Protein AF-A0A5B1BBS3-F1 (afdb_monomer_lite)

Secondary structure (DSSP, 8-state):
----EEEEEEETT--EEEEEEESSHHHHHHHHHHHHTTT--EEEEEE----PPPPHHHHHHHHHHHHHTTTTS-HHHHHHHHHHHHHHHHS-GGGHHHHHHHH--HHHHHTS-HHHHHHHTPPPP-

Radius of gyration: 15.76 Å; chains: 1; bounding box: 30×35×39 Å

Foldseek 3Di:
DQPWWKKFKDAPLLHTDDIDTDSDPVVVVVVQVVCVVVVGHMDIDTFDPDQAADDPVLLVVLVVLLVVCVVVDDPLLSVLSVVLSVCRVPGQLLVSVSSCSNRNDPVSLVSRPPVSCVSNPHDDDD

pLDDT: mean 92.88, std 8.1, range [49.16, 98.0]

Structure (mmCIF, N/CA/C/O backbone):
data_AF-A0A5B1BBS3-F1
#
_entry.id   AF-A0A5B1BBS3-F1
#
loop_
_atom_site.group_PDB
_atom_site.id
_atom_site.type_symbol
_atom_site.label_atom_id
_atom_site.label_alt_id
_atom_site.label_comp_id
_atom_site.label_asym_id
_atom_site.label_entity_id
_atom_site.label_seq_id
_atom_site.pdbx_PDB_ins_code
_atom_site.Cartn_x
_atom_site.Cartn_y
_atom_site.Cartn_z
_atom_site.occupancy
_atom_site.B_iso_or_equiv
_atom_site.auth_seq_id
_atom_site.auth_comp_id
_atom_site.auth_asym_id
_atom_site.auth_atom_id
_atom_site.pdbx_PDB_model_num
ATOM 1 N N . MET A 1 1 ? -10.925 -18.660 16.885 1.00 49.69 1 MET A N 1
ATOM 2 C CA . MET A 1 1 ? -9.939 -17.555 16.991 1.00 49.69 1 MET A CA 1
ATOM 3 C C . MET A 1 1 ? -10.506 -16.310 16.325 1.00 49.69 1 MET A C 1
ATOM 5 O O . MET A 1 1 ? -10.866 -16.394 15.155 1.00 49.69 1 MET A O 1
ATOM 9 N N . LYS A 1 2 ? -10.606 -15.175 17.034 1.00 56.38 2 LYS A N 1
ATOM 10 C CA . LYS A 1 2 ? -10.935 -13.886 16.400 1.00 56.38 2 LYS A CA 1
ATOM 11 C C . LYS A 1 2 ? -9.813 -13.552 15.408 1.00 56.38 2 LYS A C 1
ATOM 13 O O . LYS A 1 2 ? -8.642 -13.566 15.780 1.00 56.38 2 LYS A O 1
ATOM 18 N N . LYS A 1 3 ? -10.143 -13.365 14.128 1.00 68.56 3 LYS A N 1
ATOM 19 C CA . LYS A 1 3 ? -9.151 -13.000 13.108 1.00 68.56 3 LYS A CA 1
ATOM 20 C C . LYS A 1 3 ? -8.815 -11.524 13.301 1.00 68.56 3 LYS A C 1
ATOM 22 O O . LYS A 1 3 ? -9.630 -10.669 12.979 1.00 68.56 3 LYS A O 1
ATOM 27 N N . ASN A 1 4 ? -7.629 -11.240 13.830 1.00 86.81 4 ASN A N 1
ATOM 28 C CA . ASN A 1 4 ? -7.136 -9.870 13.951 1.00 86.81 4 ASN A CA 1
ATOM 29 C C . ASN A 1 4 ? -7.026 -9.256 12.552 1.00 86.81 4 ASN A C 1
ATOM 31 O O . ASN A 1 4 ? -6.263 -9.759 11.729 1.00 86.81 4 ASN A O 1
ATOM 35 N N . LYS A 1 5 ? -7.771 -8.185 12.291 1.00 92.81 5 LYS A N 1
ATOM 36 C CA . LYS A 1 5 ? -7.672 -7.366 11.083 1.00 92.81 5 LYS A CA 1
ATOM 37 C C . LYS A 1 5 ? -6.569 -6.326 11.247 1.00 92.81 5 LYS A C 1
ATOM 39 O O . LYS A 1 5 ? -6.295 -5.870 12.359 1.00 92.81 5 LYS A O 1
ATOM 44 N N . LEU A 1 6 ? -5.927 -5.958 10.144 1.00 95.00 6 LEU A N 1
ATOM 45 C CA . LEU A 1 6 ? -4.888 -4.934 10.097 1.00 95.00 6 LEU A CA 1
ATOM 46 C C . LEU A 1 6 ? -5.386 -3.780 9.232 1.00 95.00 6 LEU A C 1
ATOM 48 O O . LEU A 1 6 ? -5.799 -4.009 8.103 1.00 95.00 6 LEU A O 1
ATOM 52 N N . TYR A 1 7 ? -5.311 -2.558 9.748 1.00 96.50 7 TYR A N 1
ATOM 53 C CA . TYR A 1 7 ? -5.645 -1.350 8.998 1.00 96.50 7 TYR A CA 1
ATOM 54 C C . TYR A 1 7 ? -4.442 -0.412 8.945 1.00 96.50 7 TYR A C 1
ATOM 56 O O . TYR A 1 7 ? -3.717 -0.275 9.935 1.00 96.50 7 TYR A O 1
ATOM 64 N N . ALA A 1 8 ? -4.238 0.242 7.806 1.00 97.00 8 ALA A N 1
ATOM 65 C CA . ALA A 1 8 ? -3.441 1.459 7.713 1.00 97.00 8 ALA A CA 1
ATOM 66 C C . ALA A 1 8 ? -4.355 2.663 7.941 1.00 97.00 8 ALA A C 1
ATOM 68 O O . ALA A 1 8 ? -5.395 2.760 7.303 1.00 97.00 8 ALA A O 1
ATOM 69 N N . ILE A 1 9 ? -3.965 3.547 8.851 1.00 97.75 9 ILE A N 1
ATOM 70 C CA . ILE A 1 9 ? -4.630 4.817 9.127 1.00 97.75 9 ILE A CA 1
ATOM 71 C C . ILE A 1 9 ? -3.909 5.908 8.351 1.00 97.75 9 ILE A C 1
ATOM 73 O O . ILE A 1 9 ? -2.676 5.988 8.419 1.00 97.75 9 ILE A O 1
ATOM 77 N N . ALA A 1 10 ? -4.679 6.742 7.670 1.00 97.06 10 ALA A N 1
ATOM 78 C CA . ALA A 1 10 ? -4.204 7.910 6.953 1.00 97.06 10 ALA A CA 1
ATOM 79 C C . ALA A 1 10 ? -5.033 9.145 7.327 1.00 97.06 10 ALA A C 1
ATOM 81 O O . ALA A 1 10 ? -6.109 9.018 7.919 1.00 97.06 10 ALA A O 1
ATOM 82 N N . ASP A 1 11 ? -4.525 10.333 7.021 1.00 95.50 11 ASP A N 1
ATOM 83 C CA . ASP A 1 11 ? -5.339 11.551 7.045 1.00 95.50 11 ASP A CA 1
ATOM 84 C C . ASP A 1 11 ? -6.298 11.605 5.835 1.00 95.50 11 ASP A C 1
ATOM 86 O O . ASP A 1 11 ? -6.457 10.623 5.096 1.00 95.50 11 ASP A O 1
ATOM 90 N N . LEU A 1 12 ? -7.003 12.729 5.672 1.00 90.75 12 LEU A N 1
ATOM 91 C CA . LEU A 1 12 ? -7.927 12.939 4.552 1.00 90.75 12 LEU A CA 1
ATOM 92 C C . LEU A 1 12 ? -7.219 13.103 3.202 1.00 90.75 12 LEU A C 1
ATOM 94 O O . LEU A 1 12 ? -7.808 12.758 2.182 1.00 90.75 12 LEU A O 1
ATOM 98 N N . ASP A 1 13 ? -5.963 13.552 3.202 1.00 89.81 13 ASP A N 1
ATOM 99 C CA . ASP A 1 13 ? -5.140 13.683 1.996 1.00 89.81 13 ASP A CA 1
ATOM 100 C C . ASP A 1 13 ? -4.483 12.344 1.602 1.00 89.81 13 ASP A C 1
ATOM 102 O O . ASP A 1 13 ? -3.774 12.244 0.599 1.00 89.81 13 ASP A O 1
ATOM 106 N N . GLY A 1 14 ? -4.714 11.287 2.389 1.00 90.00 14 GLY A N 1
ATOM 107 C CA . GLY A 1 14 ? -4.173 9.952 2.158 1.00 90.00 14 GLY A CA 1
ATOM 108 C C . GLY A 1 14 ? -2.738 9.773 2.659 1.00 90.00 14 GLY A C 1
ATOM 109 O O . GLY A 1 14 ? -2.094 8.770 2.338 1.00 90.00 14 GLY A O 1
ATOM 110 N N . ALA A 1 15 ? -2.197 10.688 3.465 1.00 93.88 15 ALA A N 1
ATOM 111 C CA . ALA A 1 15 ? -0.885 10.499 4.061 1.00 93.88 15 ALA A CA 1
ATOM 112 C C . ALA A 1 15 ? -0.936 9.436 5.163 1.00 93.88 15 ALA A C 1
ATOM 114 O O . ALA A 1 15 ? -1.694 9.525 6.128 1.00 93.88 15 ALA A O 1
ATOM 115 N N . PHE A 1 16 ? -0.102 8.404 5.030 1.00 95.81 16 PHE A N 1
ATOM 116 C CA . PHE A 1 16 ? -0.023 7.325 6.008 1.00 95.81 16 PHE A CA 1
ATOM 117 C C . PHE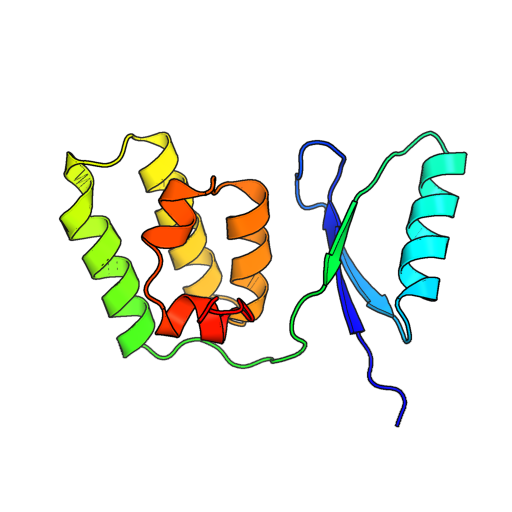 A 1 16 ? 0.475 7.814 7.378 1.00 95.81 16 PHE A C 1
ATOM 119 O O . PHE A 1 16 ? 1.561 8.379 7.487 1.00 95.81 16 PHE A O 1
ATOM 126 N N . ILE A 1 17 ? -0.273 7.487 8.436 1.00 96.00 17 ILE A N 1
ATOM 127 C CA . ILE A 1 17 ? 0.047 7.837 9.827 1.00 96.00 17 ILE A CA 1
ATOM 128 C C . ILE A 1 17 ? 0.578 6.616 10.580 1.00 96.00 17 ILE A C 1
ATOM 130 O O . ILE A 1 17 ? 1.670 6.644 11.147 1.00 96.00 17 ILE A O 1
ATOM 134 N N . LYS A 1 18 ? -0.206 5.531 10.642 1.00 96.25 18 LYS A N 1
ATOM 135 C CA . LYS A 1 18 ? 0.154 4.328 11.415 1.00 96.25 18 LYS A CA 1
ATOM 136 C C . LYS A 1 18 ? -0.637 3.094 11.008 1.00 96.25 18 LYS A C 1
ATOM 138 O O . LYS A 1 18 ? -1.679 3.188 10.373 1.00 96.25 18 LYS A O 1
ATOM 143 N N . LYS A 1 19 ? -0.182 1.919 11.451 1.00 96.00 19 LYS A N 1
ATOM 144 C CA . LYS A 1 19 ? -0.955 0.669 11.372 1.00 96.00 19 LYS A CA 1
ATOM 145 C C . LYS A 1 19 ? -1.626 0.360 12.708 1.00 96.00 19 LYS A C 1
ATOM 147 O O . LYS A 1 19 ? -0.994 0.513 13.751 1.00 96.00 19 LYS A O 1
ATOM 152 N N . ILE A 1 20 ? -2.862 -0.131 12.676 1.00 95.50 20 ILE A N 1
ATOM 153 C CA . ILE A 1 20 ? -3.583 -0.611 13.863 1.00 95.50 20 ILE A CA 1
ATOM 154 C C . ILE A 1 20 ? -4.105 -2.032 13.643 1.00 95.50 20 ILE A C 1
ATOM 156 O O . ILE A 1 20 ? -4.493 -2.398 12.533 1.00 95.50 20 ILE A O 1
ATOM 160 N N . ARG A 1 21 ? -4.100 -2.845 14.703 1.00 94.94 21 ARG A N 1
ATOM 161 C CA . ARG A 1 21 ? -4.720 -4.174 14.710 1.00 94.94 21 ARG A CA 1
ATOM 162 C C . ARG A 1 21 ? -5.973 -4.145 15.563 1.00 94.94 21 ARG A C 1
ATOM 164 O O . ARG A 1 21 ? -5.925 -3.648 16.682 1.00 94.94 21 ARG A O 1
ATOM 171 N N . VAL A 1 22 ? -7.050 -4.699 15.029 1.00 94.19 22 VAL A N 1
ATOM 172 C CA . VAL A 1 22 ? -8.379 -4.711 15.650 1.00 94.19 22 VAL A CA 1
ATOM 173 C C . VAL A 1 22 ? -9.057 -6.055 15.407 1.00 94.19 22 VAL A C 1
ATOM 175 O O . VAL A 1 22 ? -8.686 -6.787 14.489 1.00 94.19 22 VAL A O 1
ATOM 178 N N . ASN A 1 23 ? -10.058 -6.399 16.208 1.00 91.44 23 ASN A N 1
ATOM 179 C CA . ASN A 1 23 ? -10.804 -7.650 16.049 1.00 91.44 23 ASN A CA 1
ATOM 180 C C . ASN A 1 23 ? -11.916 -7.555 14.996 1.00 91.44 23 ASN A C 1
ATOM 182 O O . ASN A 1 23 ? -12.401 -8.580 14.518 1.00 91.44 23 ASN A O 1
ATOM 186 N N . SER A 1 24 ? -12.350 -6.341 14.656 1.00 91.31 24 SER A N 1
ATOM 187 C CA . SER A 1 24 ? -13.475 -6.093 13.756 1.00 91.31 24 SER A CA 1
ATOM 188 C C . SER A 1 24 ? -13.337 -4.755 13.032 1.00 91.31 24 SER A C 1
ATOM 190 O O . SER A 1 24 ? -12.583 -3.874 13.442 1.00 91.31 24 SER A O 1
ATOM 192 N N . HIS A 1 25 ? -14.123 -4.582 11.970 1.00 91.12 25 HIS A N 1
ATOM 193 C CA . HIS A 1 25 ? -14.255 -3.291 11.297 1.00 91.12 25 HIS A CA 1
ATOM 194 C C . HIS A 1 25 ? -14.869 -2.217 12.222 1.00 91.12 25 HIS A C 1
ATOM 196 O O . HIS A 1 25 ? -14.459 -1.062 12.206 1.00 91.12 25 HIS A O 1
ATOM 202 N N . SER A 1 26 ? -15.788 -2.605 13.113 1.00 93.81 26 SER A N 1
ATOM 203 C CA . SER A 1 26 ? -16.403 -1.673 14.066 1.00 93.81 26 SER A CA 1
ATOM 204 C C . SER A 1 26 ? -15.409 -1.071 15.065 1.00 93.81 26 SER A C 1
ATOM 206 O O . SER A 1 26 ? -15.590 0.064 15.494 1.00 93.81 26 SER A O 1
ATOM 208 N N . GLU A 1 27 ? -14.344 -1.787 15.433 1.00 95.31 27 GLU A N 1
ATOM 209 C CA . GLU A 1 27 ? -13.304 -1.253 16.320 1.00 95.31 27 GLU A CA 1
ATOM 210 C C . GLU A 1 27 ? -12.455 -0.165 15.640 1.00 95.31 27 GLU A C 1
ATOM 212 O O . GLU A 1 27 ? -12.136 0.834 16.286 1.00 95.31 27 GLU A O 1
ATOM 217 N N . VAL A 1 28 ? -12.122 -0.308 14.347 1.00 96.12 28 VAL A N 1
ATOM 218 C CA . VAL A 1 28 ? -11.428 0.770 13.614 1.00 96.12 28 VAL A CA 1
ATOM 219 C C . VAL A 1 28 ? -12.347 1.966 13.391 1.00 96.12 28 VAL A C 1
ATOM 221 O O . VAL A 1 28 ? -11.897 3.093 13.579 1.00 96.12 28 VAL A O 1
ATOM 224 N N . GLN A 1 29 ? -13.632 1.744 13.102 1.00 96.00 29 GLN A N 1
ATOM 225 C CA . GLN A 1 29 ? -14.584 2.844 12.948 1.00 96.00 29 GLN A CA 1
ATOM 226 C C . GLN A 1 29 ? -14.712 3.658 14.242 1.00 96.00 29 GLN A C 1
ATOM 228 O O . GLN A 1 29 ? -14.523 4.867 14.218 1.00 96.00 29 GLN A O 1
ATOM 233 N N . LYS A 1 30 ? -14.863 2.996 15.400 1.00 96.75 30 LYS A N 1
ATOM 234 C CA . LYS A 1 30 ? -14.869 3.671 16.712 1.00 96.75 30 LYS A CA 1
ATOM 235 C C . LYS A 1 30 ? -13.611 4.508 16.959 1.00 96.75 30 LYS A C 1
ATOM 237 O O . LYS A 1 30 ? -13.679 5.548 17.613 1.00 96.75 30 LYS A O 1
ATOM 242 N N . TYR A 1 31 ? -12.450 4.048 16.485 1.00 95.69 31 TYR A N 1
ATOM 243 C CA . TYR A 1 31 ? -11.215 4.824 16.572 1.00 95.69 31 TYR A CA 1
ATOM 244 C C . TYR A 1 31 ? -11.270 6.079 15.691 1.00 95.69 31 TYR A C 1
ATOM 246 O O . TYR A 1 31 ? -10.904 7.150 16.173 1.00 95.69 31 TYR A O 1
ATOM 254 N N . ILE A 1 32 ? -11.743 5.963 14.447 1.00 96.62 32 ILE A N 1
ATOM 255 C CA . ILE A 1 32 ? -11.919 7.104 13.535 1.00 96.62 32 ILE A CA 1
ATOM 256 C C . ILE A 1 32 ? -12.912 8.107 14.130 1.00 96.62 32 ILE A C 1
ATOM 258 O O . ILE A 1 32 ? -12.566 9.277 14.261 1.00 96.62 32 ILE A O 1
ATOM 262 N N . ASP A 1 33 ? -14.078 7.651 14.592 1.00 97.25 33 ASP A N 1
ATOM 263 C CA . ASP A 1 33 ? -15.114 8.507 15.186 1.00 97.25 33 ASP A CA 1
ATOM 264 C C . ASP A 1 33 ? -14.572 9.268 16.404 1.00 97.25 33 ASP A C 1
ATOM 266 O O . ASP A 1 33 ? -14.765 10.475 16.548 1.00 97.25 33 ASP A O 1
ATOM 270 N N . LYS A 1 34 ? -13.804 8.586 17.264 1.00 97.06 34 LYS A N 1
ATOM 271 C CA . LYS A 1 34 ? -13.145 9.212 18.418 1.00 97.06 34 LYS A CA 1
ATOM 272 C C . LYS A 1 34 ? -12.151 10.301 18.009 1.00 97.06 34 LYS A C 1
ATOM 274 O O . LYS A 1 34 ? -11.992 11.270 18.747 1.00 97.06 34 LYS A O 1
ATOM 279 N N . MET A 1 35 ? -11.432 10.124 16.902 1.00 96.81 35 MET A N 1
ATOM 280 C CA . MET A 1 35 ? -10.499 11.135 16.393 1.00 96.81 35 MET A CA 1
ATOM 281 C C . MET A 1 35 ? -11.254 12.296 15.741 1.00 96.81 35 MET A C 1
ATOM 283 O O . MET A 1 35 ? -10.895 13.449 15.974 1.00 96.81 35 MET A O 1
ATOM 287 N N . HIS A 1 36 ? -12.354 12.010 15.046 1.00 96.12 36 HIS A N 1
ATOM 288 C CA . HIS A 1 36 ? -13.223 13.023 14.458 1.00 96.12 36 HIS A CA 1
ATOM 289 C C . HIS A 1 36 ? -13.843 13.939 15.524 1.00 96.12 36 HIS A C 1
ATOM 291 O O . HIS A 1 36 ? -13.789 15.157 15.386 1.00 96.12 36 HIS A O 1
ATOM 297 N N . LEU A 1 37 ? -14.297 13.386 16.658 1.00 97.06 37 LEU A N 1
ATOM 298 C CA . LEU A 1 37 ? -14.763 14.168 17.818 1.00 97.06 37 LEU A CA 1
ATOM 299 C C . LEU A 1 37 ? -13.683 15.082 18.425 1.00 97.06 37 LEU A C 1
ATOM 301 O O . LEU A 1 37 ? -14.000 16.007 19.166 1.00 97.06 37 LEU A O 1
ATOM 305 N N . LYS A 1 38 ? -12.405 14.829 18.125 1.00 96.25 38 LYS A N 1
ATOM 306 C CA . LYS A 1 38 ? -11.269 15.677 18.514 1.00 96.25 38 LYS A CA 1
ATOM 307 C C . LYS A 1 38 ? -10.861 16.668 17.418 1.00 96.25 38 LYS A C 1
ATOM 309 O O . LYS A 1 38 ? -9.799 17.271 17.527 1.00 96.25 38 LYS A O 1
ATOM 314 N N . GLY A 1 39 ? -11.656 16.796 16.356 1.00 96.06 39 GLY A N 1
ATOM 315 C CA . GLY A 1 39 ? -11.359 17.641 15.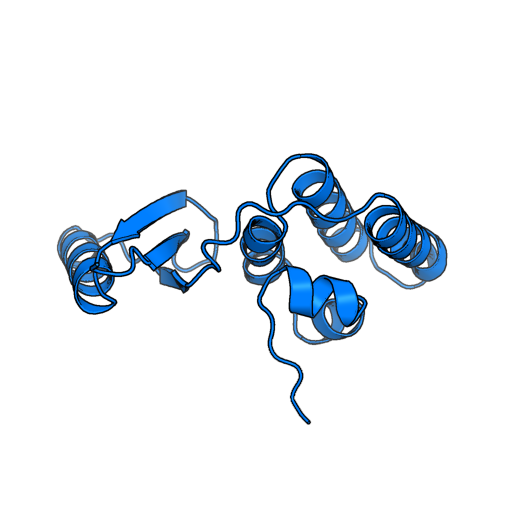200 1.00 96.06 39 GLY A CA 1
ATOM 316 C C . GLY A 1 39 ? -10.337 17.046 14.226 1.00 96.06 39 GLY A C 1
ATOM 317 O O . GLY A 1 39 ? -9.819 17.770 13.384 1.00 96.06 39 GLY A O 1
ATOM 318 N N . ILE A 1 40 ? -10.019 15.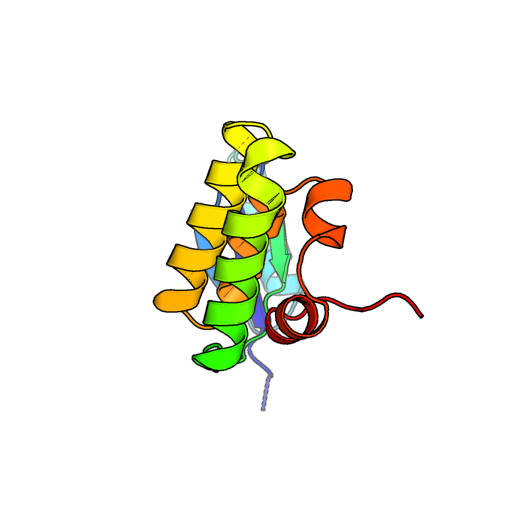748 14.328 1.00 96.00 40 ILE A N 1
ATOM 319 C CA . ILE A 1 40 ? -9.036 15.079 13.466 1.00 96.00 40 ILE A CA 1
ATOM 320 C C . ILE A 1 40 ? -9.755 14.075 12.566 1.00 96.00 40 ILE A C 1
ATOM 322 O O . ILE A 1 40 ? -10.158 12.998 13.007 1.00 96.00 40 ILE A O 1
ATOM 326 N N . SER A 1 41 ? -9.874 14.408 11.286 1.00 94.62 41 SER A N 1
ATOM 327 C CA . SER A 1 41 ? -10.483 13.529 10.287 1.00 94.62 41 SER A CA 1
ATOM 328 C C . SER A 1 41 ? -9.462 12.544 9.723 1.00 94.62 41 SER A C 1
ATOM 330 O O . SER A 1 41 ? -8.386 12.937 9.276 1.00 94.62 41 SER A O 1
ATOM 332 N N . LEU A 1 42 ? -9.802 11.255 9.757 1.00 96.62 42 LEU A N 1
ATOM 333 C CA . LEU A 1 42 ? -8.926 10.152 9.362 1.00 96.62 42 LEU A CA 1
ATOM 334 C C . LEU A 1 42 ? -9.655 9.184 8.434 1.00 96.62 42 LEU A C 1
ATOM 336 O O . LEU A 1 42 ? -10.873 9.032 8.506 1.00 96.62 42 LEU A O 1
ATOM 340 N N . SER A 1 43 ? -8.879 8.462 7.636 1.00 95.44 43 SER A N 1
ATOM 341 C CA . SER A 1 43 ? -9.325 7.333 6.827 1.00 95.44 43 SER A CA 1
ATOM 342 C C . SER A 1 43 ? -8.603 6.046 7.242 1.00 95.44 43 SER A C 1
ATOM 344 O O . SER A 1 43 ? -7.570 6.071 7.924 1.00 95.44 43 SER A O 1
ATOM 346 N N . ALA A 1 44 ? -9.161 4.893 6.863 1.00 95.62 44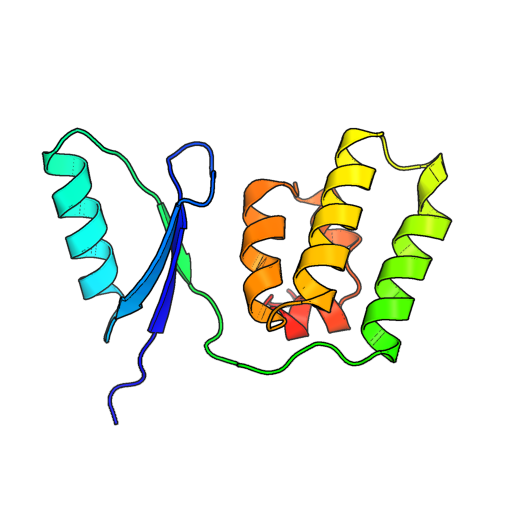 ALA A N 1
ATOM 347 C CA . ALA A 1 44 ? -8.537 3.597 7.102 1.00 95.62 44 ALA A CA 1
ATOM 348 C C . ALA A 1 44 ? -8.640 2.670 5.888 1.00 95.62 44 ALA A C 1
ATOM 350 O O . ALA A 1 44 ? -9.698 2.540 5.278 1.00 95.62 44 ALA A O 1
ATOM 351 N N . TRP A 1 45 ? -7.553 1.954 5.600 1.00 94.62 45 TRP A N 1
ATOM 352 C CA . TRP A 1 45 ? -7.485 0.945 4.543 1.00 94.62 45 TRP A CA 1
ATOM 353 C C . TRP A 1 45 ? -7.210 -0.428 5.141 1.00 94.62 45 TRP A C 1
ATOM 355 O O . TRP A 1 45 ? -6.224 -0.604 5.863 1.00 94.62 45 TRP A O 1
ATOM 365 N N . GLU A 1 46 ? -8.077 -1.402 4.856 1.00 94.56 46 GLU A N 1
ATOM 366 C CA . GLU A 1 46 ? -7.862 -2.783 5.293 1.00 94.56 46 GLU A CA 1
ATOM 367 C C . GLU A 1 46 ? -6.667 -3.372 4.541 1.00 94.56 46 GLU A C 1
ATOM 369 O O . GLU A 1 46 ? -6.586 -3.311 3.316 1.00 94.56 46 GLU A O 1
ATOM 374 N N . LEU A 1 47 ? -5.724 -3.937 5.289 1.00 94.50 47 LEU A N 1
ATOM 375 C CA . LEU A 1 47 ? -4.550 -4.609 4.759 1.00 94.50 47 LEU A CA 1
ATOM 376 C C . LEU A 1 47 ? -4.664 -6.111 4.993 1.00 94.50 47 LEU A C 1
ATOM 378 O O . LEU A 1 47 ? -5.128 -6.573 6.040 1.00 94.50 47 LEU A O 1
ATOM 382 N N . SER A 1 48 ? -4.120 -6.884 4.056 1.00 92.62 48 SER A N 1
ATOM 383 C CA . SER A 1 48 ? -3.858 -8.298 4.301 1.00 92.62 48 SER A CA 1
ATOM 384 C C . SER A 1 48 ? -2.934 -8.467 5.512 1.00 92.62 48 SER A C 1
ATOM 386 O O . SER A 1 48 ? -1.960 -7.738 5.702 1.00 92.62 48 SER A O 1
ATOM 388 N N . THR A 1 49 ? -3.215 -9.473 6.337 1.00 91.19 49 THR A N 1
ATOM 389 C CA . THR A 1 49 ? -2.390 -9.829 7.503 1.00 91.19 49 THR A CA 1
ATOM 390 C C . THR A 1 49 ? -1.212 -10.731 7.139 1.00 91.19 49 THR A C 1
ATOM 392 O O . THR A 1 49 ? -0.419 -11.103 8.011 1.00 91.19 49 THR A O 1
ATOM 395 N N . SER A 1 50 ? -1.082 -11.082 5.854 1.00 90.25 50 SER A N 1
ATOM 396 C CA . SER A 1 50 ? 0.032 -11.861 5.331 1.00 90.25 50 SER A CA 1
ATOM 397 C C . SER A 1 50 ? 1.362 -11.183 5.649 1.00 90.25 50 SER A C 1
ATOM 399 O O . SER A 1 50 ? 1.608 -10.033 5.293 1.00 90.25 50 SER A O 1
ATOM 401 N N . LYS A 1 51 ? 2.262 -11.936 6.282 1.00 91.94 51 LYS A N 1
ATOM 402 C CA . LYS A 1 51 ? 3.645 -11.509 6.534 1.00 91.94 51 LYS A CA 1
ATOM 403 C C . LYS A 1 51 ? 4.594 -11.882 5.390 1.00 91.94 51 LYS A C 1
ATOM 405 O O . LYS A 1 51 ? 5.801 -11.690 5.516 1.00 91.94 51 LYS A O 1
ATOM 410 N N . ARG A 1 52 ? 4.074 -12.454 4.295 1.00 94.62 52 ARG A N 1
ATOM 411 C CA . ARG A 1 52 ? 4.892 -12.901 3.162 1.00 94.62 52 ARG A CA 1
ATOM 412 C C . ARG A 1 52 ? 5.479 -11.695 2.430 1.00 94.62 52 ARG A C 1
ATOM 414 O O . ARG A 1 52 ? 4.778 -10.725 2.147 1.00 94.62 52 ARG A O 1
ATOM 421 N N . ARG A 1 53 ? 6.769 -11.778 2.118 1.00 96.75 53 ARG A N 1
ATOM 422 C CA . ARG A 1 53 ? 7.467 -10.841 1.231 1.00 96.75 53 ARG A CA 1
ATOM 423 C C . ARG A 1 53 ? 7.352 -11.314 -0.216 1.00 96.75 53 ARG A C 1
ATOM 425 O O . ARG A 1 53 ? 7.092 -12.494 -0.459 1.00 96.75 53 ARG A O 1
ATOM 432 N N . LEU A 1 54 ? 7.562 -10.403 -1.164 1.00 96.00 54 LEU A N 1
ATOM 433 C CA . LEU A 1 54 ? 7.699 -10.785 -2.568 1.00 96.00 54 LEU A CA 1
ATOM 434 C C . LEU A 1 54 ? 8.969 -11.610 -2.782 1.00 96.00 54 LEU A C 1
ATOM 436 O O . LEU A 1 54 ? 9.977 -11.429 -2.097 1.00 96.00 54 LEU A O 1
ATOM 440 N N . SER A 1 55 ? 8.916 -12.517 -3.753 1.00 96.44 55 SER A N 1
ATOM 441 C CA . SER A 1 55 ? 10.102 -13.238 -4.203 1.00 96.44 55 SER A CA 1
ATOM 442 C C . SER A 1 55 ? 11.029 -12.309 -4.992 1.00 96.44 55 SER A C 1
ATOM 444 O O . SER A 1 55 ? 10.586 -11.315 -5.570 1.00 96.44 55 SER A O 1
ATOM 446 N N . LYS A 1 56 ? 12.319 -12.667 -5.077 1.00 96.50 56 LYS A N 1
ATOM 447 C CA . LYS A 1 56 ? 13.299 -11.931 -5.895 1.00 96.50 56 LYS A CA 1
ATOM 448 C C . LYS A 1 56 ? 12.834 -11.776 -7.347 1.00 96.50 56 LYS A C 1
ATOM 450 O O . LYS A 1 56 ? 12.929 -10.687 -7.889 1.00 96.50 56 LYS A O 1
ATOM 455 N N . LYS A 1 57 ? 12.248 -12.831 -7.930 1.00 96.94 57 LYS A N 1
ATOM 456 C CA . LYS A 1 57 ? 11.700 -12.809 -9.295 1.00 96.94 57 LYS A CA 1
ATOM 457 C C . LYS A 1 57 ? 10.646 -11.711 -9.478 1.00 96.94 57 LYS A C 1
ATOM 459 O O . LYS A 1 57 ? 10.752 -10.928 -10.410 1.00 96.94 57 LYS A O 1
ATOM 464 N N . LEU A 1 58 ? 9.672 -11.618 -8.569 1.00 97.00 58 LEU A N 1
ATOM 465 C CA . LEU A 1 58 ? 8.617 -10.599 -8.649 1.00 97.00 58 LEU A CA 1
ATOM 466 C C . LEU A 1 58 ? 9.157 -9.182 -8.407 1.00 97.00 58 LEU A C 1
ATOM 468 O O . LEU A 1 58 ? 8.691 -8.234 -9.029 1.00 97.00 58 LEU A O 1
ATOM 472 N N . LEU A 1 59 ? 10.159 -9.025 -7.537 1.00 97.38 59 LEU A N 1
ATOM 473 C CA . LEU A 1 59 ? 10.832 -7.735 -7.355 1.00 97.38 59 LEU A CA 1
ATOM 474 C C . LEU A 1 59 ? 11.560 -7.294 -8.634 1.00 97.38 59 LEU A C 1
ATOM 476 O O . LEU A 1 59 ? 11.437 -6.136 -9.023 1.00 97.38 59 LEU A O 1
ATOM 480 N N . SER A 1 60 ? 12.253 -8.213 -9.312 1.00 96.56 60 SER A N 1
ATOM 481 C CA . SER A 1 60 ? 12.911 -7.938 -10.596 1.00 96.56 60 SER A CA 1
ATOM 482 C C . SER A 1 60 ? 11.915 -7.640 -11.720 1.00 96.56 60 SER A C 1
ATOM 484 O O . SER A 1 60 ? 12.199 -6.795 -12.565 1.00 96.56 60 SER A O 1
ATOM 486 N N . GLU A 1 61 ? 10.737 -8.275 -11.727 1.00 95.69 61 GLU A N 1
ATOM 487 C CA . GLU A 1 61 ? 9.653 -7.942 -12.666 1.00 95.69 61 GLU A CA 1
ATOM 488 C C . GLU A 1 61 ? 9.188 -6.483 -12.481 1.00 95.69 61 GLU A C 1
ATOM 490 O O . GLU A 1 61 ? 9.074 -5.749 -13.463 1.00 95.69 61 GLU A O 1
ATOM 495 N N . LEU A 1 62 ? 9.002 -6.026 -11.235 1.00 96.19 62 LEU A N 1
ATOM 496 C CA . LEU A 1 62 ? 8.660 -4.626 -10.950 1.00 96.19 62 LEU A CA 1
ATOM 497 C C . LEU A 1 62 ? 9.785 -3.661 -11.347 1.00 96.19 62 LEU A C 1
ATOM 499 O O . LEU A 1 62 ? 9.531 -2.633 -11.961 1.00 96.19 62 LEU A O 1
ATOM 503 N N . GLU A 1 63 ? 11.032 -3.987 -11.020 1.00 96.69 63 GLU A N 1
ATOM 504 C CA . GLU A 1 63 ? 12.201 -3.165 -11.359 1.00 96.69 63 GLU A CA 1
ATOM 505 C C . GLU A 1 63 ? 12.398 -3.031 -12.880 1.00 96.69 63 GLU A C 1
ATOM 507 O O . GLU A 1 63 ? 12.703 -1.944 -13.384 1.00 96.69 63 GLU A O 1
ATOM 512 N N . SER A 1 64 ? 12.133 -4.109 -13.623 1.00 95.25 64 SER A N 1
ATOM 513 C CA . SER A 1 64 ? 12.150 -4.111 -15.089 1.00 95.25 64 SER A CA 1
ATOM 514 C C . SER A 1 64 ? 11.032 -3.241 -15.658 1.00 95.25 64 SER A C 1
ATOM 516 O O . SER A 1 64 ? 11.273 -2.466 -16.578 1.00 95.25 64 SER A O 1
ATOM 518 N N . LEU A 1 65 ? 9.822 -3.303 -15.088 1.00 93.56 65 LEU A N 1
ATOM 519 C CA . LEU A 1 65 ? 8.711 -2.441 -15.493 1.00 93.56 65 LEU A CA 1
ATOM 520 C C . LEU A 1 65 ? 9.055 -0.954 -15.333 1.00 93.56 65 LEU A C 1
ATOM 522 O O . LEU A 1 65 ? 8.796 -0.168 -16.245 1.00 93.56 65 LEU A O 1
ATOM 526 N N . ILE A 1 66 ? 9.676 -0.580 -14.213 1.00 94.12 66 ILE A N 1
ATOM 527 C CA . ILE A 1 66 ? 10.110 0.800 -13.946 1.00 94.12 66 ILE A CA 1
ATOM 528 C C . ILE A 1 66 ? 11.149 1.245 -14.973 1.00 94.12 66 ILE A C 1
ATOM 530 O O . ILE A 1 66 ? 11.035 2.329 -15.540 1.00 94.12 66 ILE A O 1
ATOM 534 N N . SER A 1 67 ? 12.146 0.399 -15.232 1.00 93.94 67 SER A N 1
ATOM 535 C CA . SER A 1 67 ? 13.212 0.693 -16.193 1.00 93.94 67 SER A CA 1
ATOM 536 C C . SER A 1 67 ? 12.655 0.853 -17.611 1.00 93.94 67 SER A C 1
ATOM 538 O O . SER A 1 67 ? 12.939 1.847 -18.280 1.00 93.94 67 SER A O 1
ATOM 540 N N . ASN A 1 68 ? 11.778 -0.062 -18.032 1.00 92.19 68 ASN A N 1
ATOM 541 C CA . ASN A 1 68 ? 11.199 -0.088 -19.375 1.00 92.19 68 ASN A CA 1
ATOM 542 C C . ASN A 1 68 ? 10.200 1.046 -19.631 1.00 92.19 68 ASN A C 1
ATOM 544 O O . ASN A 1 68 ? 10.029 1.448 -20.776 1.00 92.19 68 ASN A O 1
ATOM 548 N N . ASN A 1 69 ? 9.550 1.580 -18.594 1.00 88.44 69 ASN A N 1
ATOM 549 C CA . ASN A 1 69 ? 8.602 2.692 -18.721 1.00 88.44 69 ASN A CA 1
ATOM 550 C C . ASN A 1 69 ? 9.193 4.042 -18.283 1.00 88.44 69 ASN A C 1
ATOM 552 O O . ASN A 1 69 ? 8.478 5.041 -18.257 1.00 88.44 69 ASN A O 1
ATOM 556 N N . SER A 1 70 ? 10.496 4.101 -17.991 1.00 86.06 70 SER A N 1
ATOM 557 C CA . SER A 1 70 ? 11.186 5.315 -17.524 1.00 86.06 70 SER A CA 1
ATOM 558 C C . SER A 1 70 ? 11.057 6.522 -18.453 1.00 86.06 70 SER A C 1
ATOM 560 O O . SER A 1 70 ? 11.040 7.651 -17.982 1.00 86.06 70 SER A O 1
ATOM 562 N N . HIS A 1 71 ? 10.921 6.295 -19.757 1.00 85.81 71 HIS A N 1
ATOM 563 C CA . HIS A 1 71 ? 10.735 7.350 -20.754 1.00 85.81 71 HIS A CA 1
ATOM 564 C C . HIS A 1 71 ? 9.262 7.748 -20.956 1.00 85.81 71 HIS A C 1
ATOM 566 O O . HIS A 1 71 ? 8.995 8.777 -21.567 1.00 85.81 71 HIS A O 1
ATOM 572 N N . LYS A 1 72 ? 8.309 6.935 -20.478 1.00 87.94 72 LYS A N 1
ATOM 573 C CA . LYS A 1 72 ? 6.858 7.156 -20.633 1.00 87.94 72 LYS A CA 1
ATOM 574 C C . LYS A 1 72 ? 6.219 7.779 -19.399 1.00 87.94 72 LYS A C 1
ATOM 576 O O . LYS A 1 72 ? 5.205 8.455 -19.507 1.00 87.94 72 LYS A O 1
ATOM 581 N N . LEU A 1 73 ? 6.790 7.509 -18.231 1.00 90.44 73 LEU A N 1
ATOM 582 C CA . LEU A 1 73 ? 6.300 7.998 -16.953 1.00 90.44 73 LEU A CA 1
ATOM 583 C C . LEU A 1 73 ? 6.931 9.349 -16.626 1.00 90.44 73 LEU A C 1
ATOM 585 O O . LEU A 1 73 ? 8.128 9.558 -16.832 1.00 90.44 73 LEU A O 1
ATOM 589 N N . ASN A 1 74 ? 6.138 10.255 -16.059 1.00 93.19 74 ASN A N 1
ATOM 590 C CA . ASN A 1 74 ? 6.683 11.507 -15.555 1.00 93.19 74 ASN A CA 1
ATOM 591 C C . ASN A 1 74 ? 7.545 11.251 -14.293 1.00 93.19 74 ASN A C 1
ATOM 593 O O . ASN A 1 74 ? 7.572 10.159 -13.712 1.00 93.19 74 ASN A O 1
ATOM 597 N N . LYS A 1 75 ? 8.268 12.279 -13.835 1.00 93.25 75 LYS A N 1
ATOM 598 C CA . LYS A 1 75 ? 9.170 12.173 -12.675 1.00 93.25 75 LYS A CA 1
ATOM 599 C C . LYS A 1 75 ? 8.450 11.744 -11.386 1.00 93.25 75 LYS A C 1
ATOM 601 O O . LYS A 1 75 ? 9.034 11.010 -10.585 1.00 93.25 75 LYS A O 1
ATOM 606 N N . THR A 1 76 ? 7.220 12.204 -11.178 1.00 94.00 76 THR A N 1
ATOM 607 C CA . THR A 1 76 ? 6.401 11.897 -9.997 1.00 94.00 76 THR A CA 1
ATOM 608 C C . THR A 1 76 ? 5.964 10.436 -10.004 1.00 94.00 76 THR A C 1
ATOM 610 O O . THR A 1 76 ? 6.159 9.738 -9.008 1.00 94.00 76 THR A O 1
ATOM 613 N N . ASP A 1 77 ? 5.486 9.942 -11.141 1.00 94.94 77 ASP A N 1
ATOM 614 C CA . ASP A 1 77 ? 5.041 8.558 -11.319 1.00 94.94 77 ASP A CA 1
ATOM 615 C C . ASP A 1 77 ? 6.207 7.581 -11.123 1.00 94.94 77 ASP A C 1
ATOM 617 O O . ASP A 1 77 ? 6.103 6.585 -10.402 1.00 94.94 77 ASP A O 1
ATOM 621 N N . LEU A 1 78 ? 7.375 7.904 -11.690 1.00 94.81 78 LEU A N 1
ATOM 622 C CA . LEU A 1 78 ? 8.591 7.116 -11.484 1.00 94.81 78 LEU A CA 1
ATOM 623 C C . LEU A 1 78 ? 9.005 7.068 -10.019 1.00 94.81 78 LEU A C 1
ATOM 625 O O . LEU A 1 78 ? 9.454 6.026 -9.533 1.00 94.81 78 LEU A O 1
ATOM 629 N N . LEU A 1 79 ? 8.868 8.183 -9.302 1.00 95.50 79 LEU A N 1
ATOM 630 C CA . LEU A 1 79 ? 9.148 8.225 -7.876 1.00 95.50 79 LEU A CA 1
ATOM 631 C C . LEU A 1 79 ? 8.151 7.363 -7.089 1.00 95.50 79 LEU A C 1
ATOM 633 O O . LEU A 1 79 ? 8.571 6.659 -6.172 1.00 95.50 79 LEU A O 1
ATOM 637 N N . ALA A 1 80 ? 6.865 7.371 -7.451 1.00 96.00 80 ALA A N 1
ATOM 638 C CA . ALA A 1 80 ? 5.847 6.527 -6.827 1.00 96.00 80 ALA A CA 1
ATOM 639 C C . ALA A 1 80 ? 6.179 5.035 -6.994 1.00 96.00 80 ALA A C 1
ATOM 641 O O . ALA A 1 80 ? 6.198 4.283 -6.015 1.00 96.00 80 ALA A O 1
ATOM 642 N N . PHE A 1 81 ? 6.564 4.618 -8.200 1.00 97.31 81 PHE A N 1
ATOM 643 C CA . PHE A 1 81 ? 7.011 3.251 -8.449 1.00 97.31 81 PHE A CA 1
ATOM 644 C C . PHE A 1 81 ? 8.303 2.877 -7.713 1.00 97.31 81 PHE A C 1
ATOM 646 O O . PHE A 1 81 ? 8.394 1.782 -7.154 1.00 97.31 81 PHE A O 1
ATOM 653 N N . LYS A 1 82 ? 9.295 3.773 -7.654 1.00 96.75 82 LYS A N 1
ATOM 654 C CA . LYS A 1 82 ? 10.524 3.538 -6.876 1.00 96.75 82 LYS A CA 1
ATOM 655 C C . LYS A 1 82 ? 10.223 3.383 -5.385 1.00 96.75 82 LYS A C 1
ATOM 657 O O . LYS A 1 82 ? 10.717 2.446 -4.762 1.00 96.75 82 LYS A O 1
ATOM 662 N N . LYS A 1 83 ? 9.338 4.222 -4.830 1.00 97.12 83 LYS A N 1
ATOM 663 C CA . LYS A 1 83 ? 8.846 4.083 -3.448 1.00 97.12 83 LYS A CA 1
ATOM 664 C C . LYS A 1 83 ? 8.171 2.729 -3.226 1.00 97.12 83 LYS A C 1
ATOM 666 O O . LYS A 1 83 ? 8.398 2.105 -2.189 1.00 97.12 83 LYS A O 1
ATOM 671 N N . LEU A 1 84 ? 7.367 2.262 -4.185 1.00 98.00 84 LEU A N 1
ATOM 672 C CA . LEU A 1 84 ? 6.714 0.955 -4.108 1.00 98.00 84 LEU A CA 1
ATOM 673 C C . LEU A 1 84 ? 7.749 -0.177 -4.083 1.00 98.00 84 LEU A C 1
ATOM 675 O O . LEU A 1 84 ? 7.698 -1.030 -3.196 1.00 98.00 84 LEU A O 1
ATOM 679 N N . LEU A 1 85 ? 8.722 -0.155 -4.997 1.00 98.00 85 LEU A N 1
ATOM 680 C CA . LEU A 1 85 ? 9.800 -1.142 -5.046 1.00 98.00 85 LEU A CA 1
ATOM 681 C C . LEU A 1 85 ? 10.605 -1.170 -3.737 1.00 98.00 85 LEU A C 1
ATOM 683 O O . LEU A 1 85 ? 10.811 -2.241 -3.163 1.00 98.00 85 LEU A O 1
ATOM 687 N N . ASP A 1 86 ? 11.005 -0.007 -3.222 1.00 97.75 86 ASP A N 1
ATOM 688 C CA . ASP A 1 86 ? 11.751 0.101 -1.965 1.00 97.75 86 ASP A CA 1
ATOM 689 C C . ASP A 1 86 ? 10.952 -0.418 -0.766 1.00 97.75 86 ASP A C 1
ATOM 691 O O . ASP A 1 86 ? 11.502 -1.097 0.111 1.00 97.75 86 ASP A O 1
ATOM 695 N N . LYS A 1 87 ? 9.640 -0.147 -0.733 1.00 97.25 87 LYS A N 1
ATOM 696 C CA . LYS A 1 87 ? 8.741 -0.684 0.292 1.00 97.25 87 LYS A CA 1
ATOM 697 C C . LYS A 1 87 ? 8.701 -2.211 0.223 1.00 97.25 87 LYS A C 1
ATOM 699 O O . LYS A 1 87 ? 8.882 -2.871 1.246 1.00 97.25 87 LYS A O 1
ATOM 704 N N . LEU A 1 88 ? 8.526 -2.773 -0.971 1.00 97.56 88 LEU A N 1
ATOM 705 C CA . LEU A 1 88 ? 8.389 -4.214 -1.192 1.00 97.56 88 LEU A CA 1
ATOM 706 C C . LEU A 1 88 ? 9.703 -4.992 -0.999 1.00 97.56 88 LEU A C 1
ATOM 708 O O . LEU A 1 88 ? 9.661 -6.171 -0.648 1.00 97.56 88 LEU A O 1
ATOM 712 N N . LYS A 1 89 ? 10.868 -4.343 -1.148 1.00 97.50 89 LYS A N 1
ATOM 713 C CA . LYS A 1 89 ? 12.180 -4.920 -0.794 1.00 97.50 89 LYS A CA 1
ATOM 714 C C . LYS A 1 89 ? 12.332 -5.129 0.724 1.00 97.50 89 LYS A C 1
ATOM 716 O O . LYS A 1 89 ? 13.005 -6.067 1.152 1.00 97.50 89 LYS A O 1
ATOM 721 N N . LYS A 1 90 ? 11.710 -4.278 1.552 1.00 96.62 90 LYS A N 1
ATOM 722 C CA . LYS A 1 90 ? 11.923 -4.236 3.016 1.00 96.62 90 LYS A CA 1
ATOM 723 C C . LYS A 1 90 ? 10.776 -4.842 3.831 1.00 96.62 90 LYS A C 1
ATOM 725 O O . LYS A 1 90 ? 11.010 -5.411 4.902 1.00 96.62 90 LYS A O 1
ATOM 730 N N . TYR A 1 91 ? 9.543 -4.753 3.348 1.00 96.56 91 TYR A N 1
ATOM 731 C CA . TYR A 1 91 ? 8.336 -5.071 4.115 1.00 96.56 91 TYR A CA 1
ATOM 732 C C . TYR A 1 91 ? 7.514 -6.200 3.471 1.00 96.56 91 TYR A C 1
ATOM 734 O O . TYR A 1 91 ? 7.778 -6.585 2.331 1.00 96.56 91 TYR A O 1
ATOM 742 N N . PRO A 1 92 ? 6.548 -6.796 4.201 1.00 96.56 92 PRO A N 1
ATOM 743 C CA . PRO A 1 92 ? 5.582 -7.719 3.608 1.00 96.56 92 PRO A CA 1
ATOM 744 C C . PRO A 1 92 ? 4.872 -7.100 2.402 1.00 96.56 92 PRO A C 1
ATOM 746 O O . PRO A 1 92 ? 4.668 -5.890 2.363 1.00 96.56 92 PRO A O 1
ATOM 749 N N . ALA A 1 93 ? 4.444 -7.928 1.448 1.00 96.75 93 ALA A N 1
ATOM 750 C CA . ALA A 1 93 ? 3.825 -7.446 0.214 1.00 96.75 93 ALA A CA 1
ATOM 751 C C . ALA A 1 93 ? 2.594 -6.560 0.484 1.00 96.75 93 ALA A C 1
ATOM 753 O O . ALA A 1 93 ? 2.427 -5.529 -0.158 1.00 96.75 93 ALA A O 1
ATOM 754 N N . ALA A 1 94 ? 1.792 -6.894 1.499 1.00 94.94 94 ALA A N 1
ATOM 755 C CA . ALA A 1 94 ? 0.611 -6.120 1.890 1.00 94.94 94 ALA A CA 1
ATOM 756 C C . ALA A 1 94 ? 0.908 -4.645 2.228 1.00 94.94 94 ALA A C 1
ATOM 758 O O . ALA A 1 94 ? 0.065 -3.781 2.005 1.00 94.94 94 ALA A O 1
ATOM 759 N N . ASP A 1 95 ? 2.113 -4.328 2.716 1.00 96.06 95 ASP A N 1
ATOM 760 C CA . ASP A 1 95 ? 2.515 -2.946 3.002 1.00 96.06 95 ASP A CA 1
ATOM 761 C C . ASP A 1 95 ? 2.676 -2.104 1.719 1.00 96.06 95 ASP A C 1
ATOM 763 O O . ASP A 1 95 ? 2.701 -0.875 1.801 1.00 96.06 95 ASP A O 1
ATOM 767 N N . GLY A 1 96 ? 2.758 -2.733 0.540 1.00 96.94 96 GLY A N 1
ATOM 768 C CA . GLY A 1 96 ? 2.743 -2.047 -0.751 1.00 96.94 96 GLY A CA 1
ATOM 769 C C . GLY A 1 96 ? 1.421 -1.326 -1.034 1.00 96.94 96 GLY A C 1
ATOM 770 O O . GLY A 1 96 ? 1.444 -0.253 -1.632 1.00 96.94 96 GLY A O 1
ATOM 771 N N . MET A 1 97 ? 0.292 -1.817 -0.502 1.00 96.25 97 MET A N 1
ATOM 772 C CA . MET A 1 97 ? -1.012 -1.143 -0.637 1.00 96.25 97 MET A CA 1
ATOM 773 C C . MET A 1 97 ? -1.030 0.253 -0.014 1.00 96.25 97 MET A C 1
ATOM 775 O O . MET A 1 97 ? -1.766 1.114 -0.479 1.00 96.25 97 MET A O 1
ATOM 779 N N . ILE A 1 98 ? -0.196 0.506 1.000 1.00 96.38 98 ILE A N 1
ATOM 780 C CA . ILE A 1 98 ? -0.060 1.840 1.602 1.00 96.38 98 ILE A CA 1
ATOM 781 C C . ILE A 1 98 ? 0.499 2.822 0.569 1.00 96.38 98 ILE A C 1
ATOM 783 O O . ILE A 1 98 ? -0.011 3.925 0.424 1.00 96.38 98 ILE A O 1
ATOM 787 N N . VAL A 1 99 ? 1.531 2.407 -0.171 1.00 97.06 99 VAL A N 1
ATOM 788 C CA . VAL A 1 99 ? 2.152 3.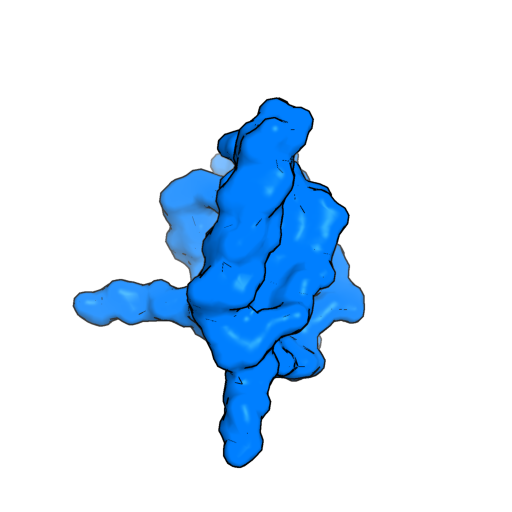241 -1.209 1.00 97.06 99 VAL A CA 1
ATOM 789 C C . VAL A 1 99 ? 1.184 3.446 -2.370 1.00 97.06 99 VAL A C 1
ATOM 791 O O . VAL A 1 99 ? 1.051 4.564 -2.857 1.00 97.06 99 VAL A O 1
ATOM 794 N N . VAL A 1 100 ? 0.486 2.386 -2.787 1.00 96.19 100 VAL A N 1
ATOM 795 C CA . VAL A 1 100 ? -0.487 2.465 -3.882 1.00 96.19 100 VAL A CA 1
ATOM 796 C C . VAL A 1 100 ? -1.634 3.415 -3.538 1.00 96.19 100 VAL A C 1
ATOM 798 O O . VAL A 1 100 ? -1.942 4.303 -4.326 1.00 96.19 100 VAL A O 1
ATOM 801 N N . ASN A 1 101 ? -2.237 3.284 -2.356 1.00 94.19 101 ASN A N 1
ATOM 802 C CA . ASN A 1 101 ? -3.345 4.156 -1.963 1.00 94.19 101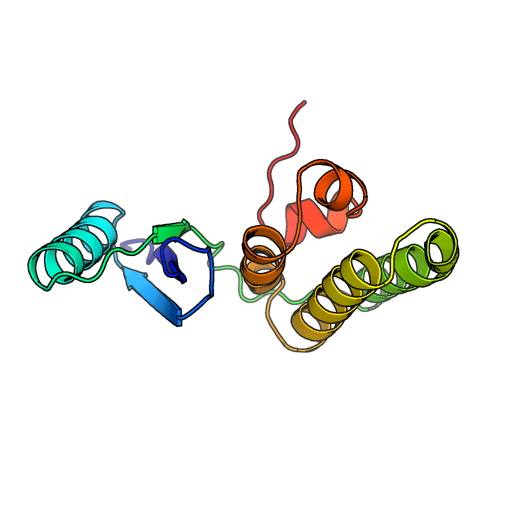 ASN A CA 1
ATOM 803 C C . ASN A 1 101 ? -2.925 5.624 -1.824 1.00 94.19 101 ASN A C 1
ATOM 805 O O . ASN A 1 101 ? -3.743 6.498 -2.083 1.00 94.19 101 ASN A O 1
ATOM 809 N N . GLN A 1 102 ? -1.671 5.889 -1.447 1.00 94.19 102 GLN A N 1
ATOM 810 C CA . GLN A 1 102 ? -1.175 7.248 -1.238 1.00 94.19 102 GLN A CA 1
ATOM 811 C C . GLN A 1 102 ? -0.706 7.943 -2.527 1.00 94.19 102 GLN A C 1
ATOM 813 O O . GLN A 1 102 ? -0.798 9.162 -2.624 1.00 94.19 102 GLN A O 1
ATOM 818 N N . TYR A 1 103 ? -0.147 7.205 -3.491 1.00 95.00 103 TYR A N 1
ATOM 819 C CA . TYR A 1 103 ? 0.585 7.823 -4.607 1.00 95.00 103 TYR A CA 1
ATOM 820 C C . TYR A 1 103 ? 0.141 7.386 -6.000 1.00 95.00 103 TYR A C 1
ATOM 822 O O . TYR A 1 103 ? 0.653 7.932 -6.972 1.00 95.00 103 TYR A O 1
ATOM 830 N N . PHE A 1 104 ? -0.737 6.390 -6.124 1.00 94.88 104 PHE A N 1
ATOM 831 C CA . PHE A 1 104 ? -1.118 5.852 -7.426 1.00 94.88 104 PHE A CA 1
ATOM 832 C C . PHE A 1 104 ? -2.565 6.206 -7.750 1.00 94.88 104 PHE A C 1
ATOM 834 O O . PHE A 1 104 ? -3.487 5.830 -7.011 1.00 94.88 104 PHE A O 1
ATOM 841 N N . ASP A 1 105 ? -2.751 6.846 -8.899 1.00 91.62 105 ASP A N 1
ATOM 842 C CA . ASP A 1 105 ? -4.044 6.974 -9.562 1.00 91.62 105 ASP A CA 1
ATOM 843 C C . ASP A 1 105 ? -4.475 5.647 -10.222 1.00 91.62 105 ASP A C 1
ATOM 845 O O . ASP A 1 105 ? -3.816 4.610 -10.085 1.00 91.62 105 ASP A O 1
ATOM 849 N N . THR A 1 106 ? -5.613 5.660 -10.918 1.00 88.12 106 THR A N 1
ATOM 850 C CA . THR A 1 106 ? -6.141 4.478 -11.614 1.00 88.12 106 THR A CA 1
ATOM 851 C C . THR A 1 106 ? -5.171 3.952 -12.673 1.00 88.12 106 THR A C 1
ATOM 853 O O . THR A 1 106 ? -4.930 2.748 -12.725 1.00 88.12 106 THR A O 1
ATOM 856 N N . PHE A 1 107 ? -4.561 4.836 -13.463 1.00 90.25 107 PHE A N 1
ATOM 857 C CA . PHE A 1 107 ? -3.665 4.452 -14.552 1.00 90.25 107 PHE A CA 1
ATOM 858 C C . PHE A 1 107 ? -2.394 3.769 -14.030 1.00 90.25 107 PHE A C 1
ATOM 860 O O . PHE A 1 107 ? -2.034 2.679 -14.474 1.00 90.25 107 PHE A O 1
ATOM 867 N N . LEU A 1 108 ? -1.730 4.353 -13.029 1.00 92.62 108 LEU A N 1
ATOM 868 C CA . LEU A 1 108 ? -0.514 3.775 -12.457 1.00 92.62 108 LEU A CA 1
ATOM 869 C C . LEU A 1 108 ? -0.781 2.417 -11.800 1.00 92.62 108 LEU A C 1
ATOM 871 O O . LEU A 1 108 ? 0.098 1.553 -11.804 1.00 92.62 108 LEU A O 1
ATOM 875 N N . ARG A 1 109 ? -1.979 2.204 -11.236 1.00 92.50 109 ARG A N 1
ATOM 876 C CA . ARG A 1 109 ? -2.374 0.907 -10.656 1.00 92.50 109 ARG A CA 1
ATOM 877 C C . ARG A 1 109 ? -2.453 -0.189 -11.711 1.00 92.50 109 ARG A C 1
ATOM 879 O O . ARG A 1 109 ? -2.004 -1.299 -11.440 1.00 92.50 109 ARG A O 1
ATOM 886 N N . GLU A 1 110 ? -2.975 0.118 -12.894 1.00 90.81 110 GLU A N 1
ATOM 887 C CA . GLU A 1 110 ? -3.098 -0.841 -14.001 1.00 90.81 110 GLU A CA 1
ATOM 888 C C . GLU A 1 110 ? -1.740 -1.280 -14.556 1.00 90.81 110 GLU A C 1
ATOM 890 O O . GLU A 1 110 ? -1.590 -2.402 -15.037 1.00 90.81 110 GLU A O 1
ATOM 895 N N . LEU A 1 111 ? -0.722 -0.429 -14.425 1.00 93.00 111 LEU A N 1
ATOM 896 C CA . LEU A 1 111 ? 0.648 -0.768 -14.798 1.00 93.00 111 LEU A CA 1
ATOM 897 C C . LEU A 1 111 ? 1.327 -1.724 -13.802 1.00 93.00 111 LEU A C 1
ATOM 899 O O . LEU A 1 111 ? 2.373 -2.287 -14.117 1.00 93.00 111 LEU A O 1
ATOM 903 N N . ILE A 1 112 ? 0.783 -1.936 -12.598 1.00 94.62 112 ILE A N 1
ATOM 904 C CA . ILE A 1 112 ? 1.366 -2.882 -11.639 1.00 94.62 112 ILE A CA 1
ATOM 905 C C . ILE A 1 112 ? 1.141 -4.316 -12.149 1.00 94.62 112 ILE A C 1
ATOM 907 O O . ILE A 1 112 ? -0.003 -4.707 -12.382 1.00 94.62 112 ILE A O 1
ATOM 911 N N . PRO A 1 113 ? 2.186 -5.164 -12.242 1.00 94.81 113 PRO A N 1
ATOM 912 C CA . PRO A 1 113 ? 2.012 -6.551 -12.659 1.00 94.81 113 PRO A CA 1
ATOM 913 C C . PRO A 1 113 ? 0.977 -7.279 -11.792 1.00 94.81 113 PRO A C 1
ATOM 915 O O . PRO A 1 113 ? 1.060 -7.260 -10.562 1.00 94.81 113 PRO A O 1
ATOM 918 N N . SER A 1 114 ? 0.034 -7.982 -12.421 1.00 94.06 114 SER A N 1
ATOM 919 C CA . SER A 1 114 ? -1.113 -8.604 -11.737 1.00 94.06 114 SER A CA 1
ATOM 920 C C . SER A 1 114 ? -0.713 -9.532 -10.582 1.00 94.06 114 SER A C 1
ATOM 922 O O . SER A 1 114 ? -1.337 -9.522 -9.522 1.00 94.06 114 SER A O 1
ATOM 924 N N . LYS A 1 115 ? 0.381 -10.289 -10.730 1.00 95.12 115 LYS A N 1
ATOM 925 C CA . LYS A 1 115 ? 0.930 -11.148 -9.663 1.00 95.12 115 LYS A CA 1
ATOM 926 C C . LYS A 1 115 ? 1.373 -10.352 -8.436 1.00 95.12 115 LYS A C 1
ATOM 928 O O . LYS A 1 115 ? 1.226 -10.826 -7.312 1.00 95.12 115 LYS A O 1
ATOM 933 N N . ILE A 1 116 ? 1.916 -9.156 -8.650 1.00 96.06 116 ILE A N 1
ATOM 934 C CA . ILE A 1 116 ? 2.332 -8.245 -7.584 1.00 96.06 116 ILE A CA 1
ATOM 935 C C . ILE A 1 116 ? 1.095 -7.618 -6.947 1.00 96.06 116 ILE A C 1
ATOM 937 O O . ILE A 1 116 ? 0.979 -7.659 -5.727 1.00 96.06 116 ILE A O 1
ATOM 941 N N . TRP A 1 117 ? 0.140 -7.141 -7.752 1.00 95.50 117 TRP A N 1
ATOM 942 C CA . TRP A 1 117 ? -1.141 -6.611 -7.274 1.00 95.50 117 TRP A CA 1
ATOM 943 C C . TRP A 1 117 ? -1.854 -7.585 -6.327 1.00 95.50 117 TRP A C 1
ATOM 945 O O . TRP A 1 117 ? -2.147 -7.249 -5.178 1.00 95.50 117 TRP A O 1
ATOM 955 N N . VAL A 1 118 ? -2.018 -8.838 -6.757 1.00 94.50 118 VAL A N 1
ATOM 956 C CA . VAL A 1 118 ? -2.632 -9.899 -5.946 1.00 94.50 118 VAL A CA 1
ATOM 957 C C . VAL A 1 118 ? -1.816 -10.193 -4.687 1.00 94.50 118 VAL A C 1
ATOM 959 O O . VAL A 1 118 ? -2.383 -10.367 -3.610 1.00 94.50 118 VAL A O 1
ATOM 962 N N . ALA A 1 119 ? -0.482 -10.213 -4.775 1.00 94.75 119 ALA A N 1
ATOM 963 C CA . ALA A 1 119 ? 0.370 -10.449 -3.611 1.00 94.75 119 ALA A CA 1
ATOM 964 C C . ALA A 1 119 ? 0.251 -9.346 -2.542 1.00 94.75 119 ALA A C 1
ATOM 966 O O . ALA A 1 119 ? 0.400 -9.634 -1.352 1.00 94.75 119 ALA A O 1
ATOM 967 N N . MET A 1 120 ? -0.043 -8.106 -2.943 1.00 95.69 120 MET A N 1
ATOM 968 C CA . MET A 1 120 ? -0.327 -7.000 -2.023 1.00 95.69 120 MET A CA 1
ATOM 969 C C . MET A 1 120 ? -1.742 -7.075 -1.416 1.00 95.69 120 MET A C 1
ATOM 971 O O . MET A 1 120 ? -2.013 -6.410 -0.419 1.00 95.69 120 MET A O 1
ATOM 975 N N . GLY A 1 121 ? -2.617 -7.934 -1.947 1.00 91.94 121 GLY A N 1
ATOM 976 C CA . GLY A 1 121 ? -4.007 -8.089 -1.508 1.00 91.94 121 GLY A CA 1
ATOM 977 C C . GLY A 1 121 ? -5.029 -7.404 -2.415 1.00 91.94 121 GLY A C 1
ATOM 978 O O . GLY A 1 121 ? -6.190 -7.297 -2.032 1.00 91.94 121 GLY A O 1
ATOM 979 N N . GLY A 1 122 ? -4.612 -6.948 -3.596 1.00 88.44 122 GLY A N 1
ATOM 980 C CA . GLY A 1 122 ? -5.506 -6.397 -4.602 1.00 88.44 122 GLY A CA 1
ATOM 981 C C . GLY A 1 122 ? -6.380 -7.461 -5.271 1.00 88.44 122 GLY A C 1
ATOM 982 O O . GLY A 1 122 ? -5.969 -8.610 -5.453 1.00 88.44 122 GLY A O 1
ATOM 983 N N . THR A 1 123 ? -7.592 -7.073 -5.660 1.00 86.00 123 THR A N 1
ATOM 984 C CA . THR A 1 123 ? -8.528 -7.911 -6.419 1.00 86.00 123 THR A CA 1
ATOM 985 C C . THR A 1 123 ? -8.392 -7.642 -7.914 1.00 86.00 123 THR A C 1
ATOM 987 O O . THR A 1 123 ? -8.232 -6.495 -8.327 1.00 86.00 123 THR A O 1
ATOM 990 N N . ILE A 1 124 ? -8.450 -8.691 -8.735 1.00 75.94 124 ILE A N 1
ATOM 991 C CA . ILE A 1 124 ? -8.554 -8.557 -10.193 1.00 75.94 124 ILE A CA 1
ATOM 992 C C . ILE A 1 124 ? -10.048 -8.572 -10.519 1.00 75.94 124 ILE A C 1
ATOM 994 O O . ILE A 1 124 ? -10.710 -9.569 -10.225 1.00 75.94 124 ILE A O 1
ATOM 998 N N . ASN A 1 125 ? -10.573 -7.485 -11.087 1.00 60.72 125 ASN A N 1
ATOM 999 C CA . ASN A 1 125 ? -11.914 -7.504 -11.667 1.00 60.72 125 ASN A CA 1
ATOM 1000 C C . ASN A 1 125 ? -11.856 -8.432 -12.887 1.00 60.72 125 ASN A C 1
ATOM 1002 O O . ASN A 1 125 ? -11.050 -8.204 -13.788 1.00 60.72 125 ASN A O 1
ATOM 1006 N N . LYS A 1 126 ? -12.613 -9.529 -12.836 1.00 49.16 126 LYS A N 1
ATOM 1007 C CA . LYS A 1 126 ? -12.763 -10.476 -13.944 1.00 49.16 126 LYS A CA 1
ATOM 1008 C C . LYS A 1 126 ? -13.890 -10.039 -14.859 1.00 49.16 126 LYS A C 1
ATOM 1010 O O . LYS A 1 126 ? -14.884 -9.515 -14.309 1.00 49.16 126 LYS A O 1
#

Sequence (126 aa):
MKKNKLYAIADLDGAFIKKIRVNSHSEVQKYIDKMHLKGISLSAWELSTSKRRLSKKLLSELESLISNNSHKLNKTDLLAFKKLLDKLKKYPAADGMIVVNQYFDTFLRELIPSKIWVAMGGTINK